Protein AF-A0A6I5C7Y6-F1 (afdb_monomer_lite)

Structure (mmCIF, N/CA/C/O backbone):
data_AF-A0A6I5C7Y6-F1
#
_entry.id   AF-A0A6I5C7Y6-F1
#
loop_
_atom_site.group_PDB
_atom_site.id
_atom_site.type_symbol
_atom_site.label_atom_id
_atom_site.label_alt_id
_atom_site.label_comp_id
_atom_site.label_asym_id
_atom_site.label_entity_id
_atom_site.label_seq_id
_atom_site.pdbx_PDB_ins_code
_atom_site.Cartn_x
_atom_site.Cartn_y
_atom_site.Cartn_z
_atom_site.occupancy
_atom_site.B_iso_or_equiv
_atom_site.auth_seq_id
_atom_site.auth_comp_id
_atom_site.auth_asym_id
_atom_site.auth_atom_id
_atom_site.pdbx_PDB_model_num
ATOM 1 N N . MET A 1 1 ? 43.881 18.856 -33.919 1.00 47.41 1 MET A N 1
ATOM 2 C CA . MET A 1 1 ? 43.265 17.571 -33.543 1.00 47.41 1 MET A CA 1
ATOM 3 C C . MET A 1 1 ? 42.528 17.814 -32.241 1.00 47.41 1 MET A C 1
ATOM 5 O O . MET A 1 1 ? 43.152 17.854 -31.191 1.00 47.41 1 MET A O 1
ATOM 9 N N . THR A 1 2 ? 41.236 18.110 -32.334 1.00 43.88 2 THR A N 1
ATOM 10 C CA . THR A 1 2 ? 40.380 18.361 -31.170 1.00 43.88 2 THR A CA 1
ATOM 11 C C . THR A 1 2 ? 38.997 17.880 -31.563 1.00 43.88 2 THR A C 1
ATOM 13 O O . THR A 1 2 ? 38.272 18.550 -32.290 1.00 43.88 2 THR A O 1
ATOM 16 N N . GLU A 1 3 ? 38.701 16.643 -31.190 1.00 44.84 3 GLU A N 1
ATOM 17 C CA . GLU A 1 3 ? 37.438 15.991 -31.497 1.00 44.84 3 GLU A CA 1
ATOM 18 C C . GLU A 1 3 ? 36.466 16.331 -30.366 1.00 44.84 3 GLU A C 1
ATOM 20 O O . GLU A 1 3 ? 36.583 15.853 -29.236 1.00 44.84 3 GLU A O 1
ATOM 25 N N . THR A 1 4 ? 35.551 17.256 -30.647 1.00 51.53 4 THR A N 1
ATOM 26 C CA . THR A 1 4 ? 34.437 17.586 -29.762 1.00 51.53 4 THR A CA 1
ATOM 27 C C . THR A 1 4 ? 33.576 16.337 -29.603 1.00 51.53 4 THR A C 1
ATOM 29 O O . THR A 1 4 ? 32.837 15.964 -30.512 1.00 51.53 4 THR A O 1
ATOM 32 N N . ARG A 1 5 ? 33.649 15.684 -28.437 1.00 57.78 5 ARG A N 1
ATOM 33 C CA . ARG A 1 5 ? 32.655 14.681 -28.039 1.00 57.78 5 ARG A CA 1
ATOM 34 C C . ARG 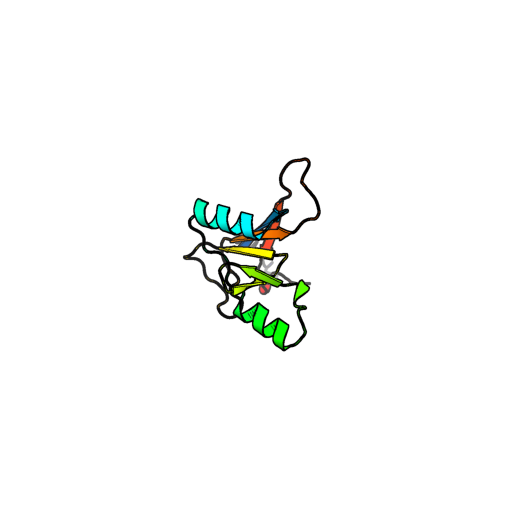A 1 5 ? 31.292 15.362 -27.994 1.00 57.78 5 ARG A C 1
ATOM 36 O O . ARG A 1 5 ? 30.987 16.087 -27.050 1.00 57.78 5 ARG A O 1
ATOM 43 N N . MET A 1 6 ? 30.467 15.116 -29.007 1.00 53.19 6 MET A N 1
ATOM 44 C CA . MET A 1 6 ? 29.041 15.385 -28.906 1.00 53.19 6 MET A CA 1
ATOM 45 C C . MET A 1 6 ? 28.482 14.478 -27.812 1.00 53.19 6 MET A C 1
ATOM 47 O O . MET A 1 6 ? 28.477 13.254 -27.941 1.00 53.19 6 MET A O 1
ATOM 51 N N . SER A 1 7 ? 28.057 15.086 -26.706 1.00 60.44 7 SER A N 1
ATOM 52 C CA . SER A 1 7 ? 27.246 14.413 -25.700 1.00 60.44 7 SER A CA 1
ATOM 53 C C . SER A 1 7 ? 25.962 13.952 -26.384 1.00 60.44 7 SER A C 1
ATOM 55 O O . SER A 1 7 ? 25.114 14.770 -26.741 1.00 60.44 7 SER A O 1
ATOM 57 N N . SER A 1 8 ? 25.845 12.649 -26.635 1.00 61.06 8 SER A N 1
ATOM 58 C CA . SER A 1 8 ? 24.588 12.040 -27.060 1.00 61.06 8 SER A CA 1
ATOM 59 C C . SER A 1 8 ? 23.550 12.343 -25.984 1.00 61.06 8 SER A C 1
ATOM 61 O O . SER A 1 8 ? 23.635 11.801 -24.881 1.00 61.06 8 SER A O 1
ATOM 63 N N . ALA A 1 9 ? 22.580 13.207 -26.291 1.00 62.88 9 ALA A N 1
ATOM 64 C CA . ALA A 1 9 ? 21.439 13.452 -25.422 1.00 62.88 9 ALA A CA 1
ATOM 65 C C . ALA A 1 9 ? 20.773 12.105 -25.118 1.00 62.88 9 ALA A C 1
ATOM 67 O O . ALA A 1 9 ? 20.246 11.437 -26.004 1.00 62.88 9 ALA A O 1
ATOM 68 N N . ARG A 1 10 ? 20.877 11.660 -23.865 1.00 72.69 10 ARG A N 1
ATOM 69 C CA . ARG A 1 10 ? 20.306 10.392 -23.417 1.00 72.69 10 ARG A CA 1
ATOM 70 C C . ARG A 1 10 ? 18.793 10.460 -23.621 1.00 72.69 10 ARG A C 1
ATOM 72 O O . ARG A 1 10 ? 18.141 11.296 -22.998 1.00 72.69 10 ARG A O 1
ATOM 79 N N . THR A 1 11 ? 18.252 9.604 -24.488 1.00 72.69 11 THR A N 1
ATOM 80 C CA . THR A 1 11 ? 16.806 9.494 -24.712 1.00 72.69 11 THR A CA 1
ATOM 81 C C . THR A 1 11 ? 16.095 9.337 -23.364 1.00 72.69 11 THR A C 1
ATOM 83 O O . THR A 1 11 ? 16.542 8.520 -22.549 1.00 72.69 11 THR A O 1
ATOM 86 N N . PRO A 1 12 ? 15.018 10.097 -23.089 1.00 77.25 12 PRO A N 1
ATOM 87 C CA . PRO A 1 12 ? 14.254 9.927 -21.862 1.00 77.25 12 PRO A CA 1
ATOM 88 C C . PRO A 1 12 ? 13.763 8.482 -21.765 1.00 77.25 12 PRO A C 1
ATOM 90 O O . PRO A 1 12 ? 13.032 8.015 -22.635 1.00 77.25 12 PRO A O 1
ATOM 93 N N . ALA A 1 13 ? 14.184 7.764 -20.725 1.00 82.38 13 ALA A N 1
ATOM 94 C CA . ALA A 1 13 ? 13.673 6.425 -20.448 1.00 82.38 13 ALA A CA 1
ATOM 95 C C . ALA A 1 13 ? 12.546 6.501 -19.405 1.00 82.38 13 ALA A C 1
ATOM 97 O O . ALA A 1 13 ? 12.670 7.312 -18.475 1.00 82.38 13 ALA A O 1
ATOM 98 N N . PRO A 1 14 ? 11.499 5.658 -19.525 1.00 87.25 14 PRO A N 1
ATOM 99 C CA . PRO A 1 14 ? 10.372 5.627 -18.596 1.00 87.25 14 PRO A CA 1
ATOM 100 C C . PRO A 1 14 ? 10.803 5.556 -17.126 1.00 87.25 14 PRO A C 1
ATOM 102 O O . PRO A 1 14 ? 11.832 4.968 -16.792 1.00 87.25 14 PRO A O 1
ATOM 105 N N . VAL A 1 15 ? 10.009 6.174 -16.251 1.00 88.06 15 VAL A N 1
ATOM 106 C CA . VAL A 1 15 ? 10.207 6.183 -14.796 1.00 88.06 15 VAL A CA 1
ATOM 107 C C . VAL A 1 15 ? 9.046 5.432 -14.161 1.00 88.06 15 VAL A C 1
ATOM 109 O O . VAL A 1 15 ? 7.891 5.711 -14.480 1.00 88.06 15 VAL A O 1
ATOM 112 N N . HIS A 1 16 ? 9.347 4.488 -13.270 1.00 88.94 16 HIS A N 1
ATOM 113 C CA . HIS A 1 16 ? 8.315 3.830 -12.476 1.00 88.94 16 HIS A CA 1
ATOM 114 C C . HIS A 1 16 ? 7.675 4.838 -11.528 1.00 88.94 16 HIS A C 1
ATOM 116 O O . HIS A 1 16 ? 8.338 5.743 -11.023 1.00 88.94 16 HIS A O 1
ATOM 122 N N . TRP A 1 17 ? 6.383 4.693 -11.279 1.00 92.50 17 TRP A N 1
ATOM 123 C CA . TRP A 1 17 ? 5.648 5.577 -10.388 1.00 92.50 17 TRP A CA 1
ATOM 124 C C . TRP A 1 17 ? 4.523 4.815 -9.698 1.00 92.50 17 TRP A C 1
ATOM 126 O O . TRP A 1 17 ? 4.080 3.773 -10.183 1.00 92.50 17 TRP A O 1
ATOM 136 N N . LYS A 1 18 ? 4.045 5.354 -8.578 1.00 94.62 18 LYS A N 1
ATOM 137 C CA . LYS A 1 18 ? 2.806 4.906 -7.934 1.00 94.62 18 LYS A CA 1
ATOM 138 C C . LYS A 1 18 ? 1.851 6.071 -7.733 1.00 94.62 18 LYS A C 1
ATOM 140 O O . LYS A 1 18 ? 2.295 7.204 -7.538 1.00 94.62 18 LYS A O 1
ATOM 145 N N . LEU A 1 19 ? 0.551 5.785 -7.777 1.00 97.44 19 LEU A N 1
ATOM 146 C CA . LEU A 1 19 ? -0.470 6.744 -7.367 1.00 97.44 19 LEU A CA 1
ATOM 147 C C . LEU A 1 19 ? -0.713 6.583 -5.874 1.00 97.44 19 LEU A C 1
ATOM 149 O O . LEU A 1 19 ? -1.009 5.483 -5.410 1.00 97.44 19 LEU A O 1
ATOM 153 N N . VAL A 1 20 ? -0.627 7.677 -5.138 1.00 97.38 20 VAL A N 1
ATOM 154 C CA . VAL A 1 20 ? -0.956 7.716 -3.720 1.00 97.38 20 VAL A CA 1
ATOM 155 C C . VAL A 1 20 ? -2.252 8.489 -3.537 1.00 97.38 20 VAL A C 1
ATOM 157 O O . VAL A 1 20 ? -2.463 9.540 -4.150 1.00 97.38 20 VAL A O 1
ATOM 160 N N . ILE A 1 21 ? -3.141 7.932 -2.725 1.00 96.69 21 ILE A N 1
ATOM 161 C CA . ILE A 1 21 ? -4.520 8.367 -2.552 1.00 96.69 21 ILE A CA 1
ATOM 162 C C . ILE A 1 21 ? -4.769 8.572 -1.065 1.00 96.69 21 ILE A C 1
ATOM 164 O O . ILE A 1 21 ? -4.754 7.620 -0.289 1.00 96.69 21 ILE A O 1
ATOM 168 N N . ASP A 1 22 ? -5.061 9.805 -0.665 1.00 94.81 22 ASP A N 1
ATOM 169 C CA . ASP A 1 22 ? -5.494 10.059 0.707 1.00 94.81 22 ASP A CA 1
ATOM 170 C C . ASP A 1 22 ? -6.855 9.389 0.944 1.00 94.81 22 ASP A C 1
ATOM 172 O O . ASP A 1 22 ? -7.771 9.539 0.129 1.00 94.81 22 ASP A O 1
ATOM 176 N N . ALA A 1 23 ? -7.040 8.729 2.078 1.00 93.94 23 ALA A N 1
ATOM 177 C CA . ALA A 1 23 ? -8.268 8.037 2.447 1.00 93.94 23 ALA A CA 1
ATOM 178 C C . ALA A 1 23 ? -8.594 8.254 3.930 1.00 93.94 23 ALA A C 1
ATOM 180 O O . ALA A 1 23 ? -7.696 8.358 4.757 1.00 93.94 23 ALA A O 1
ATOM 181 N N . ALA A 1 24 ? -9.881 8.316 4.280 1.00 93.19 24 ALA A N 1
ATOM 182 C CA . ALA A 1 24 ? -10.287 8.281 5.690 1.00 93.19 24 ALA A CA 1
ATOM 183 C C . ALA A 1 24 ? -10.118 6.864 6.268 1.00 93.19 24 ALA A C 1
ATOM 185 O O . ALA A 1 24 ? -9.643 6.699 7.388 1.00 93.19 24 ALA A O 1
ATOM 186 N N . ASP A 1 25 ? -10.453 5.857 5.457 1.00 94.94 25 ASP A N 1
ATOM 187 C CA . ASP A 1 25 ? -10.236 4.439 5.728 1.00 94.94 25 ASP A CA 1
ATOM 188 C C . ASP A 1 25 ? -9.424 3.837 4.567 1.00 94.94 25 ASP A C 1
ATOM 190 O O . ASP A 1 25 ? -9.973 3.631 3.478 1.00 94.94 25 ASP A O 1
ATOM 194 N N . PRO A 1 26 ? -8.106 3.628 4.739 1.00 97.19 26 PRO A N 1
ATOM 195 C CA . PRO A 1 26 ? -7.263 3.124 3.664 1.00 97.19 26 PRO A CA 1
ATOM 196 C C . PRO A 1 26 ? -7.538 1.644 3.345 1.00 97.19 26 PRO A C 1
ATOM 198 O O . PRO A 1 26 ? -7.425 1.255 2.184 1.00 97.19 26 PRO A O 1
ATOM 201 N N . HIS A 1 27 ? -7.972 0.837 4.319 1.00 98.31 27 HIS A N 1
ATOM 202 C CA . HIS A 1 27 ? -8.241 -0.594 4.128 1.00 98.31 27 HIS A CA 1
ATOM 203 C C . HIS A 1 27 ? -9.540 -0.832 3.361 1.00 98.31 27 HIS A C 1
ATOM 205 O O . HIS A 1 27 ? -9.547 -1.604 2.405 1.00 98.31 27 HIS A O 1
ATOM 211 N N . ALA A 1 28 ? -10.602 -0.088 3.682 1.00 97.44 28 ALA A N 1
ATOM 212 C CA . ALA A 1 28 ? -11.841 -0.142 2.906 1.00 97.44 28 ALA A CA 1
ATOM 213 C C . ALA A 1 28 ? -11.626 0.294 1.444 1.00 97.44 28 ALA A C 1
ATOM 215 O O . ALA A 1 28 ? -12.233 -0.256 0.523 1.00 97.44 28 ALA A O 1
ATOM 216 N N . GLN A 1 29 ? -10.745 1.275 1.206 1.00 97.50 29 GLN A N 1
ATOM 217 C CA . GLN A 1 29 ? -10.362 1.653 -0.156 1.00 97.50 29 GLN A CA 1
ATOM 218 C C . GLN A 1 29 ? -9.556 0.552 -0.851 1.00 97.50 29 GLN A C 1
ATOM 220 O O . GLN A 1 29 ? -9.816 0.274 -2.021 1.00 97.50 29 GLN A O 1
ATOM 225 N N . ALA A 1 30 ? -8.616 -0.090 -0.153 1.00 98.56 30 ALA A N 1
ATOM 226 C CA . ALA A 1 30 ? -7.862 -1.207 -0.709 1.00 98.56 30 ALA A CA 1
ATOM 227 C C . ALA A 1 30 ? -8.785 -2.350 -1.150 1.00 98.56 30 ALA A C 1
ATOM 229 O O . ALA A 1 30 ? -8.664 -2.788 -2.289 1.00 98.56 30 ALA A O 1
ATOM 230 N N . ASP A 1 31 ? -9.754 -2.756 -0.324 1.00 98.69 31 ASP A N 1
ATOM 231 C CA . ASP A 1 31 ? -10.730 -3.797 -0.683 1.00 98.69 31 ASP A CA 1
ATOM 232 C C . ASP A 1 31 ? -11.516 -3.434 -1.946 1.00 98.69 31 ASP A C 1
ATOM 234 O O . ASP A 1 31 ? -11.602 -4.223 -2.891 1.00 98.69 31 ASP A O 1
ATOM 238 N N . PHE A 1 32 ? -12.058 -2.214 -1.986 1.00 98.62 32 PHE A N 1
ATOM 239 C CA . PHE A 1 32 ? -12.842 -1.750 -3.125 1.00 98.62 32 PHE A CA 1
ATOM 240 C C . PHE A 1 32 ? -12.022 -1.748 -4.421 1.00 98.62 32 PHE A C 1
ATOM 242 O O . PHE A 1 32 ? -12.462 -2.289 -5.436 1.00 98.62 32 PHE A O 1
ATOM 249 N N . TRP A 1 33 ? -10.828 -1.150 -4.405 1.00 98.56 33 TRP A N 1
ATOM 250 C CA . TRP A 1 33 ? -10.017 -0.994 -5.613 1.00 98.56 33 TRP A CA 1
ATOM 251 C C . TRP A 1 33 ? -9.318 -2.284 -6.037 1.00 98.56 33 TRP A C 1
ATOM 253 O O . TRP A 1 33 ? -9.183 -2.511 -7.237 1.00 98.56 33 TRP A O 1
ATOM 263 N N . ALA A 1 34 ? -8.930 -3.144 -5.094 1.00 98.56 34 ALA A N 1
ATOM 264 C CA . ALA A 1 34 ? -8.474 -4.497 -5.398 1.00 98.56 34 ALA A CA 1
ATOM 265 C C . ALA A 1 34 ? -9.557 -5.271 -6.159 1.00 98.56 34 ALA A C 1
ATOM 267 O O . ALA A 1 34 ? -9.295 -5.789 -7.243 1.00 98.56 34 ALA A O 1
ATOM 268 N N . GLY A 1 35 ? -10.795 -5.258 -5.654 1.00 98.62 35 GLY A N 1
ATOM 269 C CA . GLY A 1 35 ? -11.927 -5.894 -6.325 1.00 98.62 35 GLY A CA 1
ATOM 270 C C . GLY A 1 35 ? -12.233 -5.286 -7.696 1.00 98.62 35 GLY A C 1
ATOM 271 O O . GLY A 1 35 ? -12.407 -6.018 -8.666 1.00 98.62 35 GLY A O 1
ATOM 272 N N . ALA A 1 36 ? -12.258 -3.954 -7.799 1.00 98.62 36 ALA A N 1
ATOM 273 C CA . ALA A 1 36 ? -12.612 -3.254 -9.034 1.00 98.62 36 ALA A CA 1
ATOM 274 C C . ALA A 1 36 ? -11.563 -3.397 -10.149 1.00 98.62 36 ALA A C 1
ATOM 276 O O . ALA A 1 36 ? -11.919 -3.417 -11.326 1.00 98.62 36 ALA A O 1
ATOM 277 N N . LEU A 1 37 ? -10.277 -3.457 -9.793 1.00 98.25 37 LEU A N 1
ATOM 278 C CA . LEU A 1 37 ? -9.170 -3.541 -10.752 1.00 98.25 37 LEU A CA 1
ATOM 279 C C . LEU A 1 37 ? -8.649 -4.967 -10.947 1.00 98.25 37 LEU A C 1
ATOM 281 O O . LEU A 1 37 ? -7.760 -5.164 -11.772 1.00 98.25 37 LEU A O 1
ATOM 285 N N . HIS A 1 38 ? -9.162 -5.941 -10.188 1.00 98.12 38 HIS A N 1
ATOM 286 C CA . HIS A 1 38 ? -8.561 -7.272 -10.045 1.00 98.12 38 HIS A CA 1
ATOM 287 C C . HIS A 1 38 ? -7.088 -7.200 -9.612 1.00 98.12 38 HIS A C 1
ATOM 289 O O . HIS A 1 38 ? -6.232 -7.941 -10.091 1.00 98.12 38 HIS A O 1
ATOM 295 N N . TYR A 1 39 ? -6.794 -6.253 -8.723 1.00 98.38 39 TYR A N 1
ATOM 296 C CA . TYR A 1 39 ? -5.486 -6.095 -8.099 1.00 98.38 39 TYR A CA 1
ATOM 297 C C . TYR A 1 39 ? -5.440 -6.868 -6.784 1.00 98.38 39 TYR A C 1
ATOM 299 O O . TYR A 1 39 ? -6.468 -7.178 -6.187 1.00 98.38 39 TYR A O 1
ATOM 307 N N . GLU A 1 40 ? -4.233 -7.132 -6.303 1.00 98.25 40 GLU A N 1
ATOM 308 C CA . GLU A 1 40 ? -4.011 -7.792 -5.022 1.00 98.25 40 GLU A CA 1
ATOM 309 C C . GLU A 1 40 ? -3.649 -6.758 -3.951 1.00 98.25 40 GLU A C 1
ATOM 311 O O . GLU A 1 40 ? -2.714 -5.971 -4.164 1.00 98.25 40 GLU A O 1
ATOM 316 N N . PRO A 1 41 ? -4.314 -6.755 -2.780 1.00 98.31 41 PRO A N 1
ATOM 317 C CA . PRO A 1 41 ? -3.821 -6.025 -1.620 1.00 98.31 41 PRO A CA 1
ATOM 318 C C . PRO A 1 41 ? -2.390 -6.454 -1.279 1.00 98.31 41 PRO A C 1
ATOM 320 O O . PRO A 1 41 ? -2.042 -7.635 -1.342 1.00 98.31 41 PRO A O 1
ATOM 323 N N . GLU A 1 42 ? -1.536 -5.490 -0.943 1.00 98.31 42 GLU A N 1
ATOM 324 C CA . GLU A 1 42 ? -0.175 -5.759 -0.481 1.00 98.31 42 GLU A CA 1
ATOM 325 C C . GLU A 1 42 ? -0.213 -6.505 0.857 1.00 98.31 42 GLU A C 1
ATOM 327 O O . GLU A 1 42 ? -0.985 -6.169 1.766 1.00 98.31 42 GLU A O 1
ATOM 332 N N . ASP A 1 43 ? 0.623 -7.538 0.975 1.00 97.88 43 ASP A N 1
ATOM 333 C CA . ASP A 1 43 ? 0.751 -8.313 2.202 1.00 97.88 43 ASP A CA 1
ATOM 334 C C . ASP A 1 43 ? 2.027 -7.966 2.962 1.00 97.88 43 ASP A C 1
ATOM 336 O O . ASP A 1 43 ? 3.060 -8.610 2.815 1.00 97.88 43 ASP A O 1
ATOM 340 N N . ASN A 1 44 ? 1.950 -6.924 3.789 1.00 98.19 44 ASN A N 1
ATOM 341 C CA . ASN A 1 44 ? 3.067 -6.501 4.626 1.00 98.19 44 ASN A CA 1
ATOM 342 C C . ASN A 1 44 ? 3.129 -7.234 5.983 1.00 98.19 44 ASN A C 1
ATOM 344 O O . ASN A 1 44 ? 3.869 -6.777 6.852 1.00 98.19 44 ASN A O 1
ATOM 348 N N . SER A 1 45 ? 2.361 -8.312 6.205 1.00 98.00 45 SER A N 1
ATOM 349 C CA . SER A 1 45 ? 2.242 -8.959 7.527 1.00 98.00 45 SER A CA 1
ATOM 350 C C . SER A 1 45 ? 3.591 -9.379 8.112 1.00 98.00 45 SER A C 1
ATOM 352 O O . SER A 1 45 ? 3.905 -8.982 9.231 1.00 98.00 45 SER A O 1
ATOM 354 N N . ALA A 1 46 ? 4.436 -10.057 7.331 1.00 97.62 46 ALA A N 1
ATOM 355 C CA . ALA A 1 46 ? 5.774 -10.471 7.763 1.00 97.62 46 ALA A CA 1
ATOM 356 C C . ALA A 1 46 ? 6.646 -9.282 8.210 1.00 97.62 46 ALA A C 1
ATOM 358 O O . ALA A 1 46 ? 7.288 -9.324 9.261 1.00 97.62 46 ALA A O 1
ATOM 359 N N . LEU A 1 47 ? 6.625 -8.181 7.450 1.00 98.12 47 LEU A N 1
ATOM 360 C CA . LEU A 1 47 ? 7.342 -6.957 7.808 1.00 98.12 47 LEU A CA 1
ATOM 361 C C . LEU A 1 47 ? 6.772 -6.322 9.083 1.00 98.12 47 LEU A C 1
ATOM 363 O O . LEU A 1 47 ? 7.533 -5.887 9.944 1.00 98.12 47 LEU A O 1
ATOM 367 N N . VAL A 1 48 ? 5.446 -6.254 9.211 1.00 98.31 48 VAL A N 1
ATOM 368 C CA . VAL A 1 48 ? 4.775 -5.695 10.393 1.00 98.31 48 VAL A CA 1
ATOM 369 C C . VAL A 1 48 ? 5.126 -6.503 11.642 1.00 98.31 48 VAL A C 1
ATOM 371 O O . VAL A 1 48 ? 5.514 -5.918 12.651 1.00 98.31 48 VAL A O 1
ATOM 374 N N . GLU A 1 49 ? 5.060 -7.832 11.571 1.00 97.88 49 GLU A N 1
ATOM 375 C CA . GLU A 1 49 ? 5.440 -8.735 12.662 1.00 97.88 49 GLU A CA 1
ATOM 376 C C . GLU A 1 49 ? 6.900 -8.546 13.069 1.00 97.88 49 GLU A C 1
ATOM 378 O O . GLU A 1 49 ? 7.197 -8.393 14.255 1.00 97.88 49 GLU A O 1
ATOM 383 N N . GLN A 1 50 ? 7.806 -8.477 12.094 1.00 97.88 50 GLN A N 1
ATOM 384 C CA . GLN A 1 50 ? 9.220 -8.229 12.346 1.00 97.88 50 GLN A CA 1
ATOM 385 C C . GLN A 1 50 ? 9.445 -6.878 13.049 1.00 97.88 50 GLN A C 1
ATOM 387 O O . GLN A 1 50 ? 10.199 -6.790 14.019 1.00 97.88 50 GLN A O 1
ATOM 392 N N . LEU A 1 51 ? 8.785 -5.809 12.593 1.00 98.06 51 LEU A N 1
ATOM 393 C CA . LEU A 1 51 ? 8.922 -4.481 13.197 1.00 98.06 51 LEU A CA 1
ATOM 394 C C . LEU A 1 51 ? 8.354 -4.422 14.622 1.00 98.06 51 LEU A C 1
ATOM 396 O O . LEU A 1 51 ? 8.943 -3.753 15.474 1.00 98.06 51 LEU A O 1
ATOM 400 N N . LEU A 1 52 ? 7.253 -5.129 14.893 1.00 98.06 52 LEU A N 1
ATOM 401 C CA . LEU A 1 52 ? 6.699 -5.276 16.242 1.00 98.06 52 LEU A CA 1
ATOM 402 C C . LEU A 1 52 ? 7.685 -6.000 17.167 1.00 98.06 52 LEU A C 1
ATOM 404 O O . LEU A 1 52 ? 7.947 -5.527 18.271 1.00 98.06 52 LEU A O 1
ATOM 408 N N . GLN A 1 53 ? 8.277 -7.109 16.711 1.00 97.88 53 GLN A N 1
ATOM 409 C CA . GLN A 1 53 ? 9.259 -7.878 17.487 1.00 97.88 53 GLN A CA 1
ATOM 410 C C . GLN A 1 53 ? 10.501 -7.052 17.840 1.00 97.88 53 GLN A C 1
ATOM 412 O O . GLN A 1 53 ? 11.015 -7.154 18.953 1.00 97.88 53 GLN A O 1
ATOM 417 N N . TYR A 1 54 ? 10.962 -6.199 16.922 1.00 97.94 54 TYR A N 1
ATOM 418 C CA . TYR A 1 54 ? 12.082 -5.290 17.171 1.00 97.94 54 TYR A CA 1
ATOM 419 C C . TYR A 1 54 ? 11.710 -4.035 17.975 1.00 97.94 54 TYR A C 1
ATOM 421 O O . TYR A 1 54 ? 12.589 -3.227 18.270 1.00 97.94 54 TYR A O 1
ATOM 429 N N . GLY A 1 55 ? 10.432 -3.830 18.313 1.00 97.62 55 GLY A N 1
ATOM 430 C CA . GLY A 1 55 ? 9.960 -2.610 18.975 1.00 97.62 55 GLY A CA 1
ATOM 431 C C . GLY A 1 55 ? 10.068 -1.351 18.104 1.00 97.62 55 GLY A C 1
ATOM 432 O O . GLY A 1 55 ? 9.998 -0.238 18.619 1.00 97.62 55 GLY A O 1
ATOM 433 N N . ALA A 1 56 ? 10.247 -1.512 16.790 1.00 98.00 56 ALA A N 1
ATOM 434 C CA . ALA A 1 56 ? 10.337 -0.419 15.822 1.00 98.00 56 ALA A CA 1
ATOM 435 C C . ALA A 1 56 ? 8.954 0.088 15.369 1.00 98.00 56 ALA A C 1
ATOM 437 O O . ALA A 1 56 ? 8.851 1.148 14.753 1.00 98.00 56 ALA A O 1
ATOM 438 N N . LEU A 1 57 ? 7.896 -0.667 15.669 1.00 98.00 57 LEU A N 1
ATOM 439 C CA . LEU A 1 57 ? 6.502 -0.321 15.415 1.00 98.00 57 LEU A CA 1
ATOM 440 C C . LEU A 1 57 ? 5.697 -0.571 16.692 1.00 98.00 57 LEU A C 1
ATOM 442 O O . LEU A 1 57 ? 5.894 -1.589 17.352 1.00 98.00 57 LEU A O 1
ATOM 446 N N . SER A 1 58 ? 4.800 0.348 17.051 1.00 97.88 58 SER A N 1
ATOM 447 C CA . SER A 1 58 ? 3.892 0.139 18.182 1.00 97.88 58 SER A CA 1
ATOM 448 C C . SER A 1 58 ? 2.656 -0.654 17.748 1.00 97.88 58 SER A C 1
ATOM 450 O O . SER A 1 58 ? 2.273 -0.630 16.576 1.00 97.88 58 SER A O 1
ATOM 452 N N . ALA A 1 59 ? 1.992 -1.331 18.687 1.00 97.25 59 ALA A N 1
ATOM 453 C CA . ALA A 1 59 ? 0.750 -2.053 18.398 1.00 97.25 59 ALA A CA 1
ATOM 454 C C . ALA A 1 59 ? -0.376 -1.105 17.935 1.00 97.25 59 ALA A C 1
ATOM 456 O O . ALA A 1 59 ? -1.220 -1.465 17.123 1.00 97.25 59 ALA A O 1
ATOM 457 N N . GLU A 1 60 ? -0.377 0.146 18.392 1.00 97.88 60 GLU A N 1
ATOM 458 C CA . GLU A 1 60 ? -1.338 1.162 17.957 1.00 97.88 60 GLU A CA 1
ATOM 459 C C . GLU A 1 60 ? -1.113 1.584 16.504 1.00 97.88 60 GLU A C 1
ATOM 461 O O . GLU A 1 60 ? -2.040 2.081 15.874 1.00 97.88 60 GLU A O 1
ATOM 466 N N . ALA A 1 61 ? 0.080 1.378 15.945 1.00 98.00 61 ALA A N 1
ATOM 467 C CA . ALA A 1 61 ? 0.365 1.644 14.538 1.00 98.00 61 ALA A CA 1
ATOM 468 C C . ALA A 1 61 ? -0.089 0.504 13.606 1.00 98.00 61 ALA A C 1
ATOM 470 O O . ALA A 1 61 ? 0.103 0.595 12.389 1.00 98.00 61 ALA A O 1
ATOM 471 N N . THR A 1 62 ? -0.721 -0.544 14.145 1.00 98.38 62 THR A N 1
ATOM 472 C CA . THR A 1 62 ? -1.247 -1.675 13.376 1.00 98.38 62 THR A CA 1
ATOM 473 C C . THR A 1 62 ? -2.760 -1.827 13.510 1.00 98.38 62 THR A C 1
ATOM 475 O O . THR A 1 62 ? -3.411 -1.234 14.380 1.00 98.38 62 THR A O 1
ATOM 478 N N . VAL A 1 63 ? -3.323 -2.606 12.591 1.00 98.19 63 VAL A N 1
ATOM 479 C CA . VAL A 1 63 ? -4.699 -3.114 12.603 1.00 98.19 63 VAL A CA 1
ATOM 480 C C . VAL A 1 63 ? -4.703 -4.573 12.155 1.00 98.19 63 VAL A C 1
ATOM 482 O O . VAL A 1 63 ? -3.753 -5.031 11.519 1.00 98.19 63 VAL A O 1
ATOM 485 N N . GLU A 1 64 ? -5.780 -5.292 12.456 1.00 98.19 64 GLU A N 1
ATOM 486 C CA . GLU A 1 64 ? -6.074 -6.560 11.791 1.00 98.19 64 GLU A CA 1
ATOM 487 C C . GLU A 1 64 ? -6.780 -6.276 10.460 1.00 98.19 64 GLU A C 1
ATOM 489 O O . GLU A 1 64 ? -7.739 -5.503 10.407 1.00 98.19 64 GLU A O 1
ATOM 494 N N . TYR A 1 65 ? -6.307 -6.896 9.386 1.00 98.06 65 TYR A N 1
ATOM 495 C CA . TYR A 1 65 ? -6.889 -6.800 8.054 1.00 9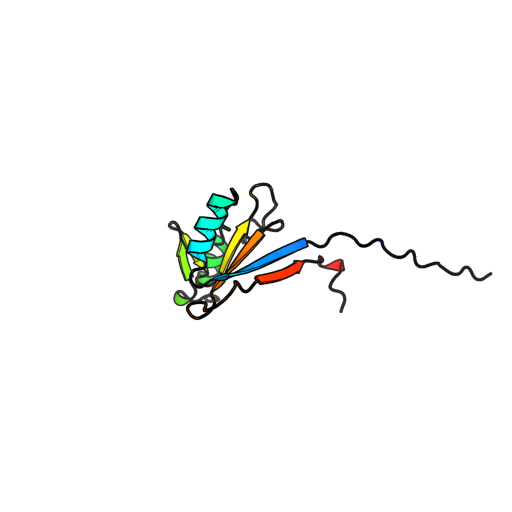8.06 65 TYR A CA 1
ATOM 496 C C . TYR A 1 65 ? -6.929 -8.200 7.444 1.00 98.06 65 TYR A C 1
ATOM 498 O O . TYR A 1 65 ? -5.882 -8.792 7.203 1.00 98.06 65 TYR A O 1
ATOM 506 N N . HIS A 1 66 ? -8.129 -8.751 7.237 1.00 96.81 66 HIS A N 1
ATOM 507 C CA . HIS A 1 66 ? -8.342 -10.126 6.747 1.00 96.81 66 HIS A CA 1
ATOM 508 C C . HIS A 1 66 ? -7.563 -11.200 7.531 1.00 96.81 66 HIS A C 1
ATOM 510 O O . HIS A 1 66 ? -6.944 -12.082 6.939 1.00 96.81 66 HIS A O 1
ATOM 516 N N . GLY A 1 67 ? -7.569 -11.124 8.867 1.00 97.44 67 GLY A N 1
ATOM 517 C CA . GLY A 1 67 ? -6.933 -12.121 9.738 1.00 97.44 67 GLY A CA 1
ATOM 518 C C . GLY A 1 67 ? -5.410 -12.012 9.868 1.00 97.44 67 GLY A C 1
ATOM 519 O O . GLY A 1 67 ? -4.793 -12.891 10.467 1.00 97.44 67 GLY A O 1
ATOM 520 N N . ARG A 1 68 ? -4.791 -10.953 9.331 1.00 97.12 68 ARG A N 1
ATOM 521 C CA . ARG A 1 68 ? -3.346 -10.691 9.432 1.00 97.12 68 ARG A CA 1
ATOM 522 C C . ARG A 1 68 ? -3.055 -9.268 9.923 1.00 97.12 68 ARG A C 1
ATOM 524 O O . ARG A 1 68 ? -3.878 -8.373 9.709 1.00 97.12 68 ARG A O 1
ATOM 531 N N . PRO A 1 69 ? -1.901 -9.020 10.565 1.00 98.06 69 PRO A N 1
ATOM 532 C CA . PRO A 1 69 ? -1.512 -7.671 10.951 1.00 98.06 69 PRO A CA 1
ATOM 533 C C . PRO A 1 69 ? -1.148 -6.827 9.720 1.00 98.06 69 PRO A C 1
ATOM 535 O O . PRO A 1 69 ? -0.490 -7.292 8.789 1.00 98.06 69 PRO A O 1
ATOM 538 N N . ALA A 1 70 ? -1.552 -5.560 9.731 1.00 98.50 70 ALA A N 1
ATOM 539 C CA . ALA A 1 70 ? -1.236 -4.575 8.702 1.00 98.50 70 ALA A CA 1
ATOM 540 C C . ALA A 1 70 ? -0.909 -3.214 9.332 1.00 98.50 70 ALA A C 1
ATOM 542 O O . ALA A 1 70 ? -1.288 -2.939 10.473 1.00 98.50 70 ALA A O 1
ATOM 543 N N . PHE A 1 71 ? -0.225 -2.338 8.590 1.00 98.62 71 PHE A N 1
ATOM 544 C CA . PHE A 1 71 ? -0.063 -0.943 8.999 1.00 98.62 71 PHE A CA 1
ATOM 545 C C . PHE A 1 71 ? -1.432 -0.262 9.054 1.00 98.62 71 PHE A C 1
ATOM 547 O O . PHE A 1 71 ? -2.190 -0.345 8.095 1.00 98.62 71 PHE A O 1
ATOM 554 N N . ARG A 1 72 ? -1.729 0.455 10.142 1.00 98.25 72 ARG A N 1
ATOM 555 C CA . ARG A 1 72 ? -3.011 1.162 10.315 1.00 98.25 72 ARG A CA 1
ATOM 556 C C . ARG A 1 72 ? -3.254 2.237 9.256 1.00 98.25 72 ARG A C 1
ATOM 558 O O . ARG A 1 72 ? -4.393 2.499 8.873 1.00 98.25 72 ARG A O 1
ATOM 565 N N . ASP A 1 73 ? -2.183 2.911 8.846 1.00 97.50 73 ASP A N 1
ATOM 566 C CA . ASP A 1 73 ? -2.287 4.191 8.138 1.00 97.50 73 ASP A CA 1
ATOM 567 C C . ASP A 1 73 ? -1.999 4.073 6.645 1.00 97.50 73 ASP A C 1
ATOM 569 O O . ASP A 1 73 ? -2.139 5.057 5.921 1.00 97.50 73 ASP A O 1
ATOM 573 N N . LEU A 1 74 ? -1.574 2.900 6.175 1.00 97.00 74 LEU A N 1
ATOM 574 C CA . LEU A 1 74 ? -1.044 2.711 4.831 1.00 97.00 74 LEU A CA 1
ATOM 575 C C . LEU A 1 74 ? -1.347 1.298 4.332 1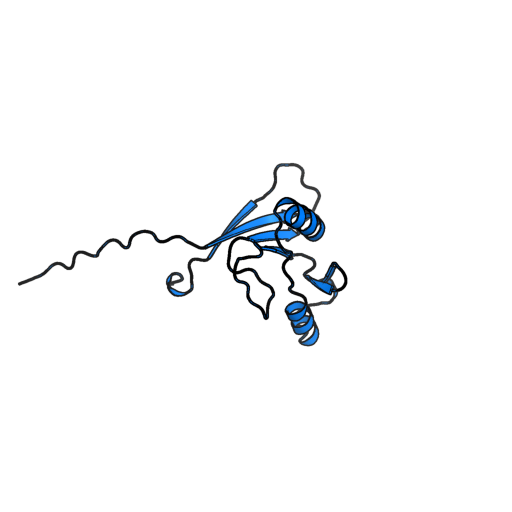.00 97.00 74 LEU A C 1
ATOM 577 O O . LEU A 1 74 ? -0.976 0.324 4.980 1.00 97.00 74 LEU A O 1
ATOM 581 N N . ILE A 1 75 ? -1.939 1.182 3.144 1.00 98.56 75 ILE A N 1
ATOM 582 C CA . ILE A 1 75 ? -2.048 -0.100 2.436 1.00 98.56 75 ILE A CA 1
ATOM 583 C C . ILE A 1 75 ? -2.011 0.103 0.922 1.00 98.56 75 ILE A C 1
ATOM 585 O O . ILE A 1 75 ? -2.637 1.014 0.376 1.00 98.56 75 ILE A O 1
ATOM 589 N N . GLY A 1 76 ? -1.230 -0.730 0.236 1.00 98.44 76 GLY A N 1
ATOM 590 C CA . GLY A 1 76 ? -1.156 -0.746 -1.220 1.00 98.44 76 GLY A CA 1
ATOM 591 C C . GLY A 1 76 ? -2.045 -1.815 -1.849 1.00 98.44 76 GLY A C 1
ATOM 592 O O . GLY A 1 76 ? -2.358 -2.820 -1.218 1.00 98.44 76 GLY A O 1
ATOM 593 N N . VAL A 1 77 ? -2.394 -1.621 -3.119 1.00 98.69 77 VAL A N 1
ATOM 594 C CA . VAL A 1 77 ? -2.879 -2.680 -4.018 1.00 98.69 77 VAL A CA 1
ATOM 595 C C . VAL A 1 77 ? -1.998 -2.688 -5.267 1.00 98.69 77 VAL A C 1
ATOM 597 O O . VAL A 1 77 ? -1.662 -1.621 -5.793 1.00 98.69 77 VAL A O 1
ATOM 600 N N . ARG A 1 78 ? -1.604 -3.869 -5.743 1.00 98.12 78 ARG A N 1
ATOM 601 C CA . ARG A 1 78 ? -0.675 -4.048 -6.872 1.00 98.12 78 ARG A CA 1
ATOM 602 C C . ARG A 1 78 ? -1.295 -4.900 -7.972 1.00 98.12 78 ARG A C 1
ATOM 604 O O . ARG A 1 78 ? -2.144 -5.747 -7.701 1.00 98.12 78 ARG A O 1
ATOM 611 N N . HIS A 1 79 ? -0.829 -4.705 -9.198 1.00 97.62 79 HIS A N 1
ATOM 612 C CA . HIS A 1 79 ? -1.153 -5.614 -10.291 1.00 97.62 79 HIS A CA 1
ATOM 613 C C . HIS A 1 79 ? -0.603 -7.025 -9.983 1.00 97.62 79 HIS A C 1
ATOM 615 O O . HIS A 1 79 ? 0.565 -7.117 -9.601 1.00 97.62 79 HIS A O 1
ATOM 621 N N . PRO A 1 80 ? -1.386 -8.107 -10.156 1.00 97.19 80 PRO A N 1
ATOM 622 C CA . PRO A 1 80 ? -0.970 -9.463 -9.771 1.00 97.19 80 PRO A CA 1
ATOM 623 C C . PRO A 1 80 ? 0.263 -9.958 -10.544 1.00 97.19 80 PRO A C 1
ATOM 625 O O . PRO A 1 80 ? 1.146 -10.581 -9.968 1.00 97.19 80 PRO A O 1
ATOM 628 N N . ASP A 1 81 ? 0.364 -9.615 -11.831 1.00 97.00 81 ASP A N 1
ATOM 629 C CA . ASP A 1 81 ? 1.503 -10.026 -12.670 1.00 97.00 81 ASP A CA 1
ATOM 630 C C . ASP A 1 81 ? 2.772 -9.172 -12.487 1.00 97.00 81 ASP A C 1
ATOM 632 O O . ASP A 1 81 ? 3.800 -9.450 -13.109 1.00 97.00 81 ASP A O 1
ATOM 636 N N . ASP A 1 82 ? 2.716 -8.102 -11.686 1.00 95.50 82 ASP A N 1
ATOM 637 C CA . ASP A 1 82 ? 3.873 -7.230 -11.484 1.00 95.50 82 ASP A CA 1
ATOM 638 C C . ASP A 1 82 ? 4.757 -7.745 -10.336 1.00 95.50 82 ASP A C 1
ATOM 640 O O . ASP A 1 82 ? 4.254 -8.267 -9.337 1.00 95.50 82 ASP A O 1
ATOM 644 N N . PRO A 1 83 ? 6.088 -7.557 -10.421 1.00 95.19 83 PRO A N 1
ATOM 645 C CA . PRO A 1 83 ? 6.992 -7.991 -9.366 1.00 95.19 83 PRO A CA 1
ATOM 646 C C . PRO A 1 83 ? 6.704 -7.263 -8.048 1.00 95.19 83 PRO A C 1
ATOM 648 O O . PRO A 1 83 ? 6.295 -6.096 -8.023 1.00 95.19 83 PRO A O 1
ATOM 651 N N . TYR A 1 84 ? 6.993 -7.937 -6.940 1.00 96.31 84 TYR A N 1
ATOM 652 C CA . TYR A 1 84 ? 6.921 -7.387 -5.591 1.00 96.31 84 TYR A CA 1
ATOM 653 C C . TYR A 1 84 ? 8.121 -7.859 -4.761 1.00 96.31 84 TYR A C 1
ATOM 655 O O . TYR A 1 84 ? 8.775 -8.843 -5.100 1.00 96.31 84 TYR A O 1
ATOM 663 N N . ASP A 1 85 ? 8.430 -7.129 -3.695 1.00 96.31 85 ASP A N 1
ATOM 664 C CA . ASP A 1 85 ? 9.414 -7.535 -2.693 1.00 96.31 85 ASP A CA 1
ATOM 665 C C . ASP A 1 85 ? 8.783 -8.615 -1.793 1.00 96.31 85 ASP A C 1
ATOM 667 O O . ASP A 1 85 ? 7.824 -8.296 -1.084 1.00 96.31 85 ASP A O 1
ATOM 671 N N . PRO A 1 86 ? 9.273 -9.870 -1.801 1.00 94.56 86 PRO A N 1
ATOM 672 C CA . PRO A 1 86 ? 8.661 -10.961 -1.048 1.00 94.56 86 PRO A CA 1
ATOM 673 C C . PRO A 1 86 ? 8.830 -10.833 0.469 1.00 94.56 86 PRO A C 1
ATOM 675 O O . PRO A 1 86 ? 8.005 -11.361 1.206 1.00 94.56 86 PRO A O 1
ATOM 678 N N . GLU A 1 87 ? 9.856 -10.125 0.945 1.00 94.44 87 GLU A N 1
ATOM 679 C CA . GLU A 1 87 ? 10.071 -9.908 2.380 1.00 94.44 87 GLU A CA 1
ATOM 680 C C . GLU A 1 87 ? 9.148 -8.810 2.910 1.00 94.44 87 GLU A C 1
ATOM 682 O O . GLU A 1 87 ? 8.683 -8.855 4.049 1.00 94.44 87 GLU A O 1
ATOM 687 N N . ARG A 1 88 ? 8.873 -7.803 2.074 1.00 95.69 88 ARG A N 1
ATOM 688 C CA . ARG A 1 88 ? 8.066 -6.642 2.466 1.00 95.69 88 ARG A CA 1
ATOM 689 C C . ARG A 1 88 ? 6.617 -6.716 2.015 1.00 95.69 88 ARG A C 1
ATOM 691 O O . ARG A 1 88 ? 5.829 -5.909 2.491 1.00 95.69 88 ARG A O 1
ATOM 698 N N . GLY A 1 89 ? 6.275 -7.552 1.039 1.00 96.00 89 GLY A N 1
ATOM 699 C CA . GLY A 1 89 ? 4.974 -7.556 0.355 1.00 96.00 89 GLY A CA 1
ATOM 700 C C . GLY A 1 89 ? 4.706 -6.331 -0.526 1.00 96.00 89 GLY A C 1
ATOM 701 O O . GLY A 1 89 ? 3.581 -6.112 -0.970 1.00 96.00 89 GLY A O 1
ATOM 702 N N . THR A 1 90 ? 5.718 -5.490 -0.744 1.00 95.69 90 THR A N 1
ATOM 703 C CA . THR A 1 90 ? 5.601 -4.192 -1.425 1.00 95.69 90 THR A CA 1
ATOM 704 C C . THR A 1 90 ? 5.681 -4.383 -2.937 1.00 95.69 90 THR A C 1
ATOM 706 O O . THR A 1 90 ? 6.686 -4.881 -3.437 1.00 95.69 90 THR A O 1
ATOM 709 N N . GLY A 1 91 ? 4.669 -3.945 -3.688 1.00 95.06 91 GLY A N 1
ATOM 710 C CA . GLY A 1 91 ? 4.692 -3.982 -5.148 1.00 95.06 91 GLY A CA 1
ATOM 711 C C . GLY A 1 91 ? 5.782 -3.077 -5.731 1.00 95.06 91 GLY A C 1
ATOM 712 O O . GLY A 1 91 ? 5.951 -1.937 -5.287 1.00 95.06 91 GLY A O 1
ATOM 713 N N . LEU A 1 92 ? 6.492 -3.584 -6.743 1.00 92.56 92 LEU A N 1
ATOM 714 C CA . LEU A 1 92 ? 7.581 -2.906 -7.462 1.00 92.56 92 LEU A CA 1
ATOM 715 C C . LEU A 1 92 ? 7.154 -2.401 -8.854 1.00 92.56 92 LEU A C 1
ATOM 717 O O . LEU A 1 92 ? 7.934 -1.741 -9.540 1.00 92.56 92 LEU A O 1
ATOM 721 N N . GLY A 1 93 ? 5.921 -2.704 -9.269 1.00 92.06 93 GLY A N 1
ATOM 722 C CA . GLY A 1 93 ? 5.317 -2.249 -10.521 1.00 92.06 93 GLY A CA 1
ATOM 723 C C . GLY A 1 93 ? 4.160 -1.267 -10.319 1.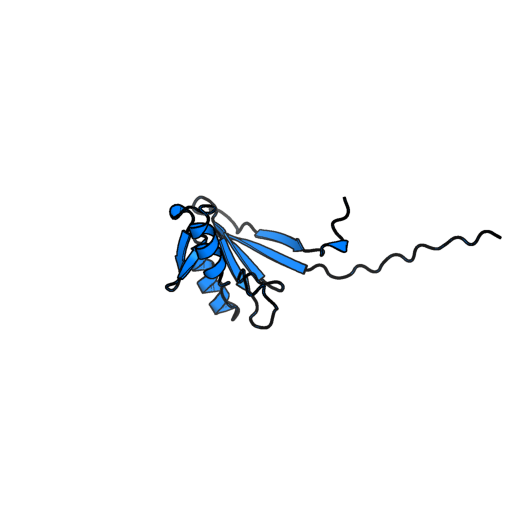00 92.06 93 GLY A C 1
ATOM 724 O O . GLY A 1 93 ? 4.234 -0.326 -9.528 1.00 92.06 93 GLY A O 1
ATOM 725 N N . ARG A 1 94 ? 3.080 -1.477 -11.070 1.00 94.00 94 ARG A N 1
ATOM 726 C CA . ARG A 1 94 ? 1.851 -0.680 -11.058 1.00 94.00 94 ARG A CA 1
ATOM 727 C C . ARG A 1 94 ? 1.108 -0.907 -9.746 1.00 94.00 94 ARG A C 1
ATOM 729 O O . ARG A 1 94 ? 0.624 -2.006 -9.473 1.00 94.00 94 ARG A O 1
ATOM 736 N N . ARG A 1 95 ? 0.978 0.153 -8.951 1.00 96.31 95 ARG A N 1
ATOM 737 C CA . ARG A 1 95 ? 0.299 0.100 -7.652 1.00 96.31 95 ARG A CA 1
ATOM 738 C C . ARG A 1 95 ? -0.412 1.399 -7.304 1.00 96.31 95 ARG A C 1
ATOM 740 O O . ARG A 1 95 ? 0.026 2.490 -7.685 1.00 96.31 95 ARG A O 1
ATOM 747 N N . LEU A 1 96 ? -1.478 1.253 -6.525 1.00 98.31 96 LEU A N 1
ATOM 748 C CA . LEU A 1 96 ? -2.094 2.335 -5.765 1.00 98.31 96 LEU A CA 1
ATOM 749 C C . LEU A 1 96 ? -1.667 2.194 -4.303 1.00 98.31 96 LEU A C 1
ATOM 751 O O . LEU A 1 96 ? -1.529 1.078 -3.809 1.00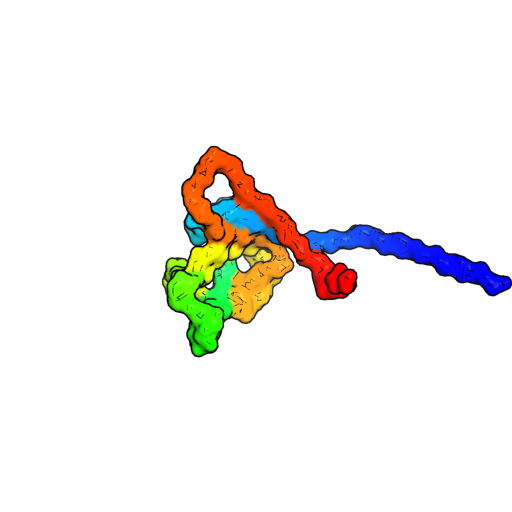 98.31 96 LEU A O 1
ATOM 755 N N . LEU A 1 97 ? -1.452 3.307 -3.611 1.00 98.25 97 LEU A N 1
ATOM 756 C CA . LEU A 1 97 ? -1.209 3.342 -2.170 1.00 98.25 97 LEU A CA 1
ATOM 757 C C . LEU A 1 97 ? -2.264 4.225 -1.513 1.00 98.25 97 LEU A C 1
ATOM 759 O O . LEU A 1 97 ? -2.384 5.395 -1.864 1.00 98.25 97 LEU A O 1
ATOM 763 N N . PHE A 1 98 ? -3.007 3.682 -0.556 1.00 97.94 98 PHE A N 1
ATOM 764 C CA . PHE A 1 98 ? -3.962 4.441 0.238 1.00 97.94 98 PHE A CA 1
ATOM 765 C C . PHE A 1 98 ? -3.301 4.878 1.536 1.00 97.94 98 PHE A C 1
ATOM 767 O O . PHE A 1 98 ? -2.804 4.042 2.287 1.00 97.94 98 PHE A O 1
ATOM 774 N N . GLN A 1 99 ? -3.293 6.184 1.785 1.00 96.75 99 GLN A N 1
ATOM 775 C CA . GLN A 1 99 ? -2.716 6.782 2.982 1.00 96.75 99 GLN A CA 1
ATOM 776 C C . GLN A 1 99 ? -3.809 7.416 3.828 1.00 96.75 99 GLN A C 1
ATOM 778 O O . GLN A 1 99 ? -4.612 8.206 3.330 1.00 96.75 99 GLN A O 1
ATOM 783 N N . ARG A 1 100 ? -3.830 7.100 5.122 1.00 95.50 100 ARG A N 1
ATOM 784 C CA . ARG A 1 100 ? -4.789 7.685 6.050 1.00 95.50 100 ARG A CA 1
ATOM 785 C C . ARG A 1 100 ? -4.559 9.190 6.158 1.00 95.50 100 ARG A C 1
ATOM 787 O O . ARG A 1 100 ? -3.457 9.646 6.457 1.00 95.50 100 ARG A O 1
ATOM 794 N N . ALA A 1 101 ? -5.617 9.958 5.940 1.00 90.88 101 ALA A N 1
ATOM 795 C CA . ALA A 1 101 ? -5.652 11.398 6.144 1.00 90.88 101 ALA A CA 1
ATOM 796 C C . ALA A 1 101 ? -6.730 11.744 7.177 1.00 90.88 101 ALA A C 1
ATO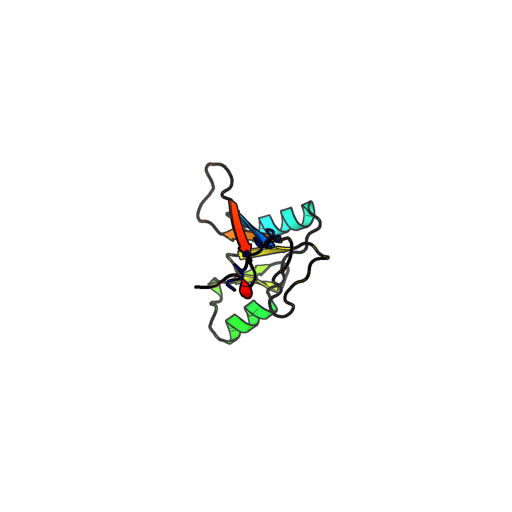M 798 O O . ALA A 1 101 ? -7.769 11.089 7.258 1.00 90.88 101 ALA A O 1
ATOM 799 N N . ALA A 1 102 ? -6.477 12.772 7.986 1.00 81.50 102 ALA A N 1
ATOM 800 C CA . ALA A 1 102 ? -7.398 13.165 9.044 1.00 81.50 102 ALA A CA 1
ATOM 801 C C . ALA A 1 102 ? -8.690 13.789 8.481 1.00 81.50 102 ALA A C 1
ATOM 803 O O . ALA A 1 102 ? -8.643 14.699 7.653 1.00 81.50 102 ALA A O 1
ATOM 804 N N . GLY A 1 103 ? -9.833 13.351 9.019 1.00 72.31 103 GLY A N 1
ATOM 805 C CA . GLY A 1 103 ? -11.140 13.982 8.828 1.00 72.31 103 GLY A CA 1
ATOM 806 C C . GLY A 1 103 ? -11.922 13.537 7.587 1.00 72.31 103 GLY A C 1
ATOM 807 O O . GLY A 1 103 ? -11.388 12.976 6.631 1.00 72.31 103 GLY A O 1
ATOM 808 N N . ALA A 1 104 ? -13.230 13.803 7.607 1.00 70.81 104 ALA A N 1
ATOM 809 C CA . ALA A 1 104 ? -14.086 13.625 6.440 1.00 70.81 104 ALA A CA 1
ATOM 810 C C . ALA A 1 104 ? -13.725 14.667 5.372 1.00 70.81 104 ALA A C 1
ATOM 812 O O . ALA A 1 104 ? -13.641 15.864 5.656 1.00 70.81 104 ALA A O 1
ATOM 813 N N . LYS A 1 105 ? -13.513 14.222 4.130 1.00 68.75 105 LYS A N 1
ATOM 814 C CA . LYS A 1 105 ? -13.216 15.137 3.024 1.00 68.75 105 LYS A CA 1
ATOM 815 C C . LYS A 1 105 ? -14.443 15.984 2.684 1.00 68.75 105 LYS A C 1
ATOM 817 O O . LYS A 1 105 ? -15.532 15.454 2.497 1.00 68.75 105 LYS A O 1
ATOM 822 N N . THR A 1 106 ? -14.236 17.286 2.506 1.00 76.06 106 THR A N 1
ATOM 823 C CA . THR A 1 106 ? -15.255 18.249 2.045 1.00 76.06 106 THR A CA 1
ATOM 824 C C . THR A 1 106 ? -15.080 18.644 0.570 1.00 76.06 106 THR A C 1
ATOM 826 O O . THR A 1 106 ? -15.649 19.631 0.112 1.00 76.06 106 THR A O 1
ATOM 829 N N . GLY A 1 107 ? -14.301 17.877 -0.205 1.00 83.19 107 GLY A N 1
ATOM 830 C CA . GLY A 1 107 ? -13.987 18.176 -1.606 1.00 83.19 107 GLY A CA 1
ATOM 831 C C . GLY A 1 107 ? -13.474 16.967 -2.395 1.00 83.19 107 GLY A C 1
ATOM 832 O O . GLY A 1 107 ? -13.670 15.821 -1.996 1.00 83.19 107 GLY A O 1
ATOM 833 N N . LYS A 1 108 ? -12.815 17.224 -3.534 1.00 86.31 108 LYS A N 1
ATOM 834 C CA . LYS A 1 108 ? -12.241 16.181 -4.407 1.00 86.31 108 LYS A CA 1
ATOM 835 C C . LYS A 1 108 ? -11.142 15.375 -3.700 1.00 86.31 108 LYS A C 1
ATOM 837 O O . LYS A 1 108 ? -10.552 15.815 -2.714 1.00 86.31 108 LYS A O 1
ATOM 842 N N . ASN A 1 109 ? -10.818 14.208 -4.254 1.00 85.88 109 ASN A N 1
ATOM 843 C CA . ASN A 1 109 ? -9.708 13.393 -3.768 1.00 85.88 109 ASN A CA 1
ATOM 844 C C . ASN A 1 109 ? -8.358 14.104 -3.930 1.00 85.88 109 ASN A C 1
ATOM 846 O O . ASN A 1 109 ? -8.049 14.610 -5.008 1.00 85.88 109 ASN A O 1
ATOM 850 N N . ARG A 1 110 ? -7.544 14.092 -2.864 1.00 91.62 110 ARG A N 1
ATOM 851 C CA . ARG A 1 110 ? -6.120 14.424 -2.932 1.00 91.62 110 ARG A CA 1
ATOM 852 C C . ARG A 1 110 ? -5.363 13.196 -3.423 1.00 91.62 110 ARG A C 1
ATOM 854 O O . ARG A 1 110 ? -5.525 12.111 -2.866 1.00 91.62 110 ARG A O 1
ATOM 861 N N . LEU A 1 111 ? -4.588 13.394 -4.480 1.00 94.69 111 LEU A N 1
ATOM 862 C CA . LEU A 1 111 ? -3.793 12.374 -5.144 1.00 94.69 111 LEU A CA 1
ATOM 863 C C . LEU A 1 111 ? -2.386 12.931 -5.351 1.00 94.69 111 LEU A C 1
ATOM 865 O O . LEU A 1 111 ? -2.247 14.118 -5.656 1.00 94.69 111 LEU A O 1
ATOM 869 N N . HIS A 1 112 ? -1.364 12.092 -5.228 1.00 94.50 112 HIS A N 1
ATOM 870 C CA . HIS A 1 112 ? -0.008 12.442 -5.644 1.00 94.50 112 HIS A CA 1
ATOM 871 C C . HIS A 1 112 ? 0.677 11.278 -6.359 1.00 94.50 112 HIS A C 1
ATOM 873 O O . HIS A 1 112 ? 0.308 10.117 -6.187 1.00 94.50 112 HIS A O 1
ATOM 879 N N . LEU A 1 113 ? 1.640 11.611 -7.216 1.00 95.75 113 LEU A N 1
ATOM 880 C CA . LEU A 1 113 ? 2.456 10.646 -7.940 1.00 95.75 113 LEU A CA 1
ATOM 881 C C . LEU A 1 113 ? 3.835 10.597 -7.299 1.00 95.75 113 LEU A C 1
ATOM 883 O O . LEU A 1 113 ? 4.557 11.593 -7.317 1.00 95.75 113 LEU A O 1
ATOM 887 N N . ASP A 1 114 ? 4.206 9.430 -6.793 1.00 93.44 114 ASP A N 1
ATOM 888 C CA . ASP A 1 114 ? 5.557 9.192 -6.301 1.00 93.44 114 ASP A CA 1
ATOM 889 C C . ASP A 1 114 ? 6.401 8.581 -7.410 1.00 93.44 114 ASP A C 1
ATOM 891 O O . ASP A 1 114 ? 6.055 7.531 -7.956 1.00 93.44 114 ASP A O 1
ATOM 895 N N . LEU A 1 115 ? 7.521 9.230 -7.727 1.00 91.06 115 LEU A N 1
ATOM 896 C CA . LEU A 1 115 ? 8.439 8.790 -8.772 1.00 91.06 115 LEU A CA 1
ATOM 897 C C . LEU A 1 115 ? 9.524 7.867 -8.208 1.00 91.06 115 LEU A C 1
ATOM 899 O O . LEU A 1 115 ? 10.152 8.143 -7.186 1.00 91.06 115 LEU A O 1
ATOM 903 N N . HIS A 1 116 ? 9.791 6.790 -8.936 1.00 88.00 116 HIS A N 1
ATOM 904 C CA . HIS A 1 116 ? 10.785 5.769 -8.630 1.00 88.00 116 HIS A CA 1
ATOM 905 C C . HIS A 1 116 ? 11.802 5.691 -9.785 1.00 88.00 116 HIS A C 1
ATOM 907 O O . HIS A 1 116 ? 11.720 4.802 -10.633 1.00 88.00 116 HIS A O 1
ATOM 913 N N . PRO A 1 117 ? 12.771 6.624 -9.859 1.00 84.81 117 PRO A N 1
ATOM 914 C CA . PRO A 1 117 ? 13.686 6.732 -10.999 1.00 84.81 117 PRO A CA 1
ATOM 915 C C . PRO A 1 117 ? 14.814 5.679 -11.019 1.00 84.81 117 PRO A C 1
ATOM 917 O O . PRO A 1 117 ? 15.613 5.679 -11.952 1.00 84.81 117 PRO A O 1
ATOM 920 N N . GLY A 1 118 ? 14.879 4.781 -10.028 1.00 80.94 118 GLY A N 1
ATOM 921 C CA . GLY A 1 118 ? 15.991 3.840 -9.830 1.00 80.94 118 GLY A CA 1
ATOM 922 C C . GLY A 1 118 ? 17.185 4.475 -9.105 1.00 80.94 118 GLY A C 1
ATOM 923 O O . GLY A 1 118 ? 17.302 5.699 -9.052 1.00 80.94 118 GLY A O 1
ATOM 924 N N . ALA A 1 119 ? 18.049 3.650 -8.502 1.00 74.50 119 ALA A N 1
ATOM 925 C CA . ALA A 1 119 ? 19.193 4.118 -7.708 1.00 74.50 119 ALA A CA 1
ATOM 926 C C . ALA A 1 119 ? 20.168 4.975 -8.538 1.00 74.50 119 ALA A C 1
ATOM 928 O O . ALA A 1 119 ? 20.565 6.050 -8.101 1.00 74.50 119 ALA A O 1
ATOM 929 N N . ASP A 1 120 ? 20.430 4.571 -9.782 1.00 71.94 120 ASP A N 1
ATOM 930 C CA . ASP A 1 120 ? 21.399 5.215 -10.684 1.00 71.94 120 ASP A CA 1
ATOM 931 C C . ASP A 1 120 ? 21.011 6.636 -11.128 1.00 71.94 120 ASP A C 1
ATOM 933 O O . ASP A 1 120 ? 21.805 7.346 -11.746 1.00 71.94 120 ASP A O 1
ATOM 937 N N . ARG A 1 121 ? 19.766 7.055 -10.868 1.00 68.81 121 ARG A N 1
ATOM 938 C CA . ARG A 1 121 ? 19.248 8.386 -11.225 1.00 68.81 121 ARG A CA 1
ATOM 939 C C . ARG A 1 121 ? 19.056 9.309 -10.023 1.00 68.81 121 ARG A C 1
ATOM 941 O O . ARG A 1 121 ? 18.660 10.452 -10.223 1.00 68.81 121 ARG A O 1
ATOM 948 N N . ARG A 1 122 ? 19.329 8.837 -8.803 1.00 64.19 122 ARG A N 1
ATOM 949 C CA . ARG A 1 122 ? 19.296 9.636 -7.564 1.00 64.19 122 ARG A CA 1
ATOM 950 C C . ARG A 1 122 ? 20.656 10.298 -7.285 1.00 64.19 122 ARG A C 1
ATOM 952 O O . ARG A 1 122 ? 21.098 10.292 -6.145 1.00 64.19 122 ARG A O 1
ATOM 959 N N . ALA A 1 123 ? 21.349 10.772 -8.321 1.00 61.81 123 ALA A N 1
ATOM 960 C CA . ALA A 1 123 ? 22.614 11.479 -8.136 1.00 61.81 123 ALA A CA 1
ATOM 961 C C . ALA A 1 123 ? 22.349 12.856 -7.495 1.00 61.81 123 ALA A C 1
ATOM 963 O O . ALA A 1 123 ? 21.565 13.617 -8.060 1.00 61.81 123 ALA A O 1
ATOM 964 N N . ASP A 1 124 ? 22.983 13.054 -6.332 1.00 47.88 124 ASP A N 1
ATOM 965 C CA . ASP A 1 124 ? 23.181 14.231 -5.460 1.00 47.88 124 ASP A CA 1
ATOM 966 C C . ASP A 1 124 ? 22.206 15.421 -5.547 1.00 47.88 124 ASP A C 1
ATOM 968 O O . ASP A 1 124 ? 22.264 16.208 -6.522 1.00 47.88 124 ASP A O 1
#

pLDDT: mean 89.78, std 13.79, range [43.88, 98.69]

Radius of gyration: 18.97 Å; chains: 1; bounding box: 58×30×52 Å

Secondary structure (DSSP, 8-state):
---------PPPPP-EEEEEEEESSHHHHHHHHHHHHTPEEP--HHHHHHHHHTTSS-GGGEEEETTEEEESSEEEEE-TTS-EETTTTEESSSEEEEEE-SS--SSSPPEEEEEE--GGG---

Sequence (124 aa):
MTETRMSSARTPAPVHWKLVIDAADPHAQADFWAGALHYEPEDNSALVEQLLQYGALSAEATVEYHGRPAFRDLIGVRHPDDPYDPERGTGLGRRLLFQRAAGAKTGKNRLHLDLHPGADRRAD

Foldseek 3Di:
DDDPPDPPPPPDDDWAKEKEWEDQFQLVVQVVVCVVVVWAKQDQQLVVVVCVVVVVDDPVQWDDHPNGIDGRFKIKTGHPPFDADPNGSGGPHYMYMYGYDDDDDPDDIDMDMDTHRDPVPPDD